Protein AF-A0A3D5B2L4-F1 (afdb_monomer_lite)

Structure (mmCIF, N/CA/C/O backbone):
data_AF-A0A3D5B2L4-F1
#
_entry.id   AF-A0A3D5B2L4-F1
#
loop_
_atom_site.group_PDB
_atom_site.id
_atom_site.type_symbol
_atom_site.label_atom_id
_atom_site.label_alt_id
_atom_site.label_comp_id
_atom_site.label_asym_id
_atom_site.label_entity_id
_atom_site.label_seq_id
_atom_site.pdbx_PDB_ins_code
_atom_site.Cartn_x
_atom_site.Cartn_y
_atom_site.Cartn_z
_atom_site.occupancy
_atom_site.B_iso_or_equiv
_atom_site.auth_seq_id
_atom_site.auth_comp_id
_atom_site.auth_asym_id
_atom_site.auth_atom_id
_atom_site.pdbx_PDB_model_num
ATOM 1 N N . MET A 1 1 ? -4.707 -8.584 20.932 1.00 66.00 1 MET A N 1
ATOM 2 C CA . MET A 1 1 ? -4.959 -8.966 19.525 1.00 66.00 1 MET A CA 1
ATOM 3 C C . MET A 1 1 ? -5.331 -7.777 18.643 1.00 66.00 1 MET A C 1
ATOM 5 O O . MET A 1 1 ? -4.579 -7.476 17.730 1.00 66.00 1 MET A O 1
ATOM 9 N N . GLU A 1 2 ? -6.414 -7.042 18.910 1.00 70.06 2 GLU A N 1
ATOM 10 C CA . GLU A 1 2 ? -6.877 -5.957 18.013 1.00 70.06 2 GLU A CA 1
ATOM 11 C C . GLU A 1 2 ? -5.875 -4.790 17.866 1.00 70.06 2 GLU A C 1
ATOM 13 O O . GLU A 1 2 ? -5.657 -4.264 16.778 1.00 70.06 2 GLU A O 1
ATOM 18 N N . ASN A 1 3 ? -5.164 -4.458 18.949 1.00 81.31 3 ASN A N 1
ATOM 19 C CA . ASN A 1 3 ? -4.114 -3.430 18.955 1.00 81.31 3 ASN A CA 1
ATOM 20 C C . ASN A 1 3 ? -2.849 -3.845 18.171 1.00 81.31 3 ASN A C 1
ATOM 22 O O . ASN A 1 3 ? -2.101 -2.996 17.699 1.00 81.31 3 ASN A O 1
ATOM 26 N N . GLU A 1 4 ? -2.594 -5.148 18.047 1.00 91.38 4 GLU A N 1
ATOM 27 C CA . GLU A 1 4 ? -1.466 -5.696 17.284 1.00 91.38 4 GLU A CA 1
ATOM 28 C C . GLU A 1 4 ? -1.803 -5.763 15.794 1.00 91.38 4 GLU A C 1
ATOM 30 O O . GLU A 1 4 ? -0.997 -5.361 14.957 1.00 91.38 4 GLU A O 1
ATOM 35 N N . LYS A 1 5 ? -3.049 -6.136 15.475 1.00 91.88 5 LYS A N 1
ATOM 36 C CA . LYS A 1 5 ? -3.602 -6.045 14.122 1.00 91.88 5 LYS A CA 1
ATOM 37 C C . LYS A 1 5 ? -3.514 -4.619 13.572 1.00 91.88 5 LYS A C 1
ATOM 39 O O . LYS A 1 5 ? -3.014 -4.432 12.468 1.00 91.88 5 LYS A O 1
ATOM 44 N N . LEU A 1 6 ? -3.918 -3.615 14.356 1.00 93.00 6 LEU A N 1
ATOM 45 C CA . LEU A 1 6 ? -3.820 -2.208 13.954 1.00 93.00 6 LEU A CA 1
ATOM 46 C C . LEU A 1 6 ? -2.371 -1.796 13.640 1.00 93.00 6 LEU A C 1
ATOM 48 O O . LEU A 1 6 ? -2.120 -1.201 12.596 1.00 93.00 6 LEU A O 1
ATOM 52 N N . LYS A 1 7 ? -1.410 -2.170 14.497 1.00 93.94 7 LYS A N 1
ATOM 53 C CA . LYS A 1 7 ? 0.020 -1.897 14.265 1.00 93.94 7 LYS A CA 1
ATOM 54 C C . LYS A 1 7 ? 0.543 -2.563 12.992 1.00 93.94 7 LYS A C 1
ATOM 56 O O . LYS A 1 7 ? 1.360 -1.973 12.289 1.00 93.94 7 LYS A O 1
ATOM 61 N N . ASN A 1 8 ? 0.104 -3.785 12.701 1.00 95.81 8 ASN A N 1
ATOM 62 C CA . ASN A 1 8 ? 0.516 -4.498 11.494 1.00 95.81 8 ASN A CA 1
ATOM 63 C C . ASN A 1 8 ? -0.050 -3.833 10.234 1.00 95.81 8 ASN A C 1
ATOM 65 O O . ASN A 1 8 ? 0.709 -3.589 9.301 1.00 95.81 8 ASN A O 1
ATOM 69 N N . LEU A 1 9 ? -1.324 -3.433 10.255 1.00 95.56 9 LEU A N 1
ATOM 70 C CA . LEU A 1 9 ? -1.947 -2.693 9.155 1.00 95.56 9 LEU A CA 1
ATOM 71 C C . LEU A 1 9 ? -1.278 -1.329 8.921 1.00 95.56 9 LEU A C 1
ATOM 73 O O . LEU A 1 9 ? -1.080 -0.920 7.781 1.00 95.56 9 LEU A O 1
ATOM 77 N N . GLU A 1 10 ? -0.879 -0.620 9.981 1.00 94.88 10 GLU A N 1
ATOM 78 C CA . GLU A 1 10 ? -0.146 0.647 9.854 1.00 94.88 10 GLU A CA 1
ATOM 79 C C . GLU A 1 10 ? 1.244 0.455 9.224 1.00 94.88 10 GLU A C 1
ATOM 81 O O . GLU A 1 10 ? 1.648 1.254 8.376 1.00 94.88 10 GLU A O 1
ATOM 86 N N . LYS A 1 11 ? 1.956 -0.625 9.578 1.00 96.62 11 LYS A N 1
ATOM 87 C CA . LYS A 1 11 ? 3.230 -0.995 8.935 1.00 96.62 11 LYS A CA 1
ATOM 88 C C . LYS A 1 11 ? 3.039 -1.357 7.464 1.00 96.62 11 LYS A C 1
ATOM 90 O O . LYS A 1 11 ? 3.814 -0.923 6.618 1.00 96.62 11 LYS A O 1
ATOM 95 N N . GLU A 1 12 ? 2.015 -2.140 7.157 1.00 95.69 12 GLU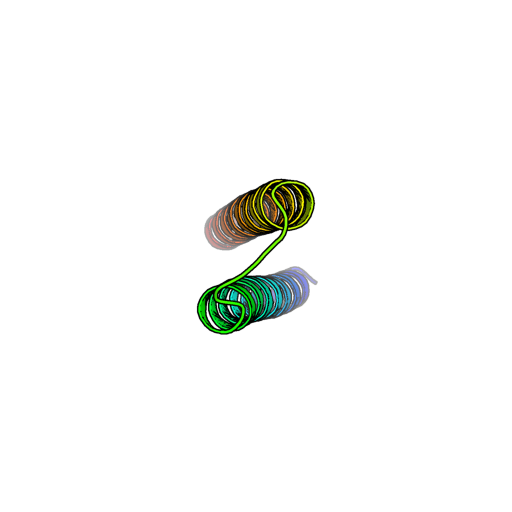 A N 1
ATOM 96 C CA . GLU A 1 12 ? 1.679 -2.549 5.794 1.00 95.69 12 GLU A CA 1
ATOM 97 C C . GLU A 1 12 ? 1.329 -1.338 4.916 1.00 95.69 12 GLU A C 1
ATOM 99 O O . GLU A 1 12 ? 1.853 -1.190 3.810 1.00 95.69 12 GLU A O 1
ATOM 104 N N . LEU A 1 13 ? 0.547 -0.397 5.454 1.00 95.88 13 LEU A N 1
ATOM 105 C CA . LEU A 1 13 ? 0.228 0.867 4.797 1.00 95.88 13 LEU A CA 1
ATOM 106 C C . LEU A 1 13 ? 1.484 1.693 4.475 1.00 95.88 13 LEU A C 1
ATOM 108 O O . LEU A 1 13 ? 1.584 2.267 3.387 1.00 95.88 13 LEU A O 1
ATOM 112 N N . ASP A 1 14 ? 2.435 1.773 5.409 1.00 96.25 14 ASP A N 1
ATOM 113 C CA . ASP A 1 14 ? 3.714 2.458 5.193 1.00 96.25 14 ASP A CA 1
ATOM 114 C C . ASP A 1 14 ? 4.543 1.780 4.089 1.00 96.25 14 ASP A C 1
ATOM 116 O O . ASP A 1 14 ? 5.053 2.453 3.189 1.00 96.25 14 ASP A O 1
ATOM 120 N N . LEU A 1 15 ? 4.604 0.445 4.088 1.00 96.69 15 LEU A N 1
ATOM 121 C CA . LEU A 1 15 ? 5.300 -0.328 3.057 1.00 96.69 15 LEU A CA 1
ATOM 122 C C . LEU A 1 15 ? 4.712 -0.090 1.661 1.00 96.69 15 LEU A C 1
ATOM 124 O O . LEU A 1 15 ? 5.465 0.152 0.715 1.00 96.69 15 LEU A O 1
ATOM 128 N N . TYR A 1 16 ? 3.385 -0.108 1.518 1.00 96.56 16 TYR A N 1
ATOM 129 C CA . TYR A 1 16 ? 2.734 0.143 0.229 1.00 96.56 16 TYR A CA 1
ATOM 130 C C . TYR A 1 16 ? 2.962 1.564 -0.274 1.00 96.56 16 TYR A C 1
ATOM 132 O O . TYR A 1 16 ? 3.249 1.758 -1.454 1.00 96.56 16 TYR A O 1
ATOM 140 N N . ARG A 1 17 ? 2.935 2.562 0.615 1.00 94.44 17 ARG A N 1
ATOM 141 C CA . ARG A 1 17 ? 3.252 3.953 0.256 1.00 94.44 17 ARG A CA 1
ATOM 142 C C . ARG A 1 17 ? 4.696 4.122 -0.205 1.00 94.44 17 ARG A C 1
ATOM 144 O O . ARG A 1 17 ? 4.940 4.807 -1.200 1.00 94.44 17 ARG A O 1
ATOM 151 N N . LYS A 1 18 ? 5.648 3.491 0.488 1.00 95.62 18 LYS A N 1
ATOM 152 C CA . LYS A 1 18 ? 7.067 3.510 0.103 1.00 95.62 18 LYS A CA 1
ATOM 153 C C . LYS A 1 18 ? 7.279 2.872 -1.264 1.00 95.62 18 LYS A C 1
ATOM 155 O O . LYS A 1 18 ? 7.932 3.480 -2.105 1.00 95.62 18 LYS A O 1
ATOM 160 N N . LYS A 1 19 ? 6.671 1.708 -1.517 1.00 94.19 19 LYS A N 1
ATOM 161 C CA . LYS A 1 19 ? 6.739 1.053 -2.830 1.00 94.19 19 LYS A CA 1
ATOM 162 C C . LYS A 1 19 ? 6.119 1.899 -3.940 1.00 94.19 19 LYS A C 1
ATOM 164 O O . LYS A 1 19 ? 6.749 2.058 -4.978 1.00 94.19 19 LYS A O 1
ATOM 169 N N . LEU A 1 20 ? 4.945 2.494 -3.708 1.00 93.31 20 LEU A N 1
ATOM 170 C CA . LEU A 1 20 ? 4.307 3.401 -4.670 1.00 93.31 20 LEU A CA 1
ATOM 171 C C . LEU A 1 20 ? 5.227 4.573 -5.036 1.00 93.31 20 LEU A C 1
ATOM 173 O O . LEU A 1 20 ? 5.441 4.863 -6.210 1.00 93.31 20 LEU A O 1
ATOM 177 N N . THR A 1 21 ? 5.819 5.199 -4.019 1.00 92.88 21 THR A N 1
ATOM 178 C CA . THR A 1 21 ? 6.748 6.320 -4.198 1.00 92.88 21 THR A CA 1
ATOM 179 C C . THR A 1 21 ? 8.005 5.891 -4.956 1.00 92.88 21 THR A C 1
ATOM 181 O O . THR A 1 21 ? 8.486 6.630 -5.811 1.00 92.88 21 THR A O 1
ATOM 184 N N . GLN A 1 22 ? 8.546 4.707 -4.655 1.00 91.25 22 GLN A N 1
ATOM 185 C CA . GLN A 1 22 ? 9.734 4.188 -5.329 1.00 91.25 22 GLN A CA 1
ATOM 186 C C . GLN A 1 22 ? 9.458 3.918 -6.810 1.00 91.25 22 GLN A C 1
ATOM 188 O O . GLN A 1 22 ? 10.199 4.411 -7.648 1.00 91.25 22 GLN A O 1
ATOM 193 N N . MET A 1 23 ? 8.350 3.249 -7.140 1.00 89.00 23 MET A N 1
ATOM 194 C CA . MET A 1 23 ? 7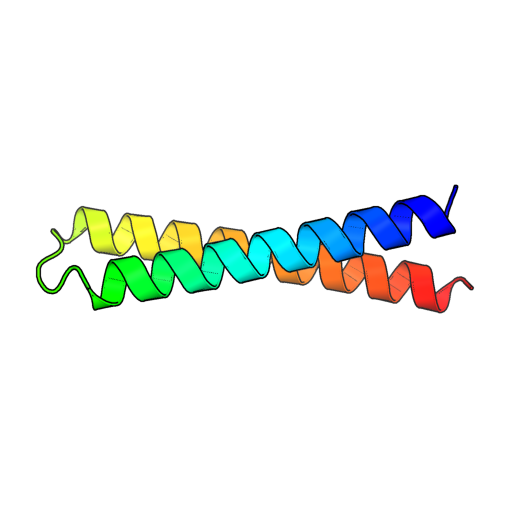.979 2.979 -8.535 1.00 89.00 23 MET A CA 1
ATOM 195 C C . MET A 1 23 ? 7.786 4.271 -9.342 1.00 89.00 23 MET A C 1
ATOM 197 O O . MET A 1 23 ? 8.227 4.358 -10.483 1.00 89.00 23 MET A O 1
ATOM 201 N N . GLN A 1 24 ? 7.187 5.307 -8.745 1.00 86.00 24 GLN A N 1
ATOM 202 C CA . GLN A 1 24 ? 7.047 6.618 -9.391 1.00 86.00 24 GLN A CA 1
ATOM 203 C C . GLN A 1 24 ? 8.400 7.303 -9.634 1.00 86.00 24 GLN A C 1
ATOM 205 O O . GLN A 1 24 ? 8.592 7.941 -10.671 1.00 86.00 24 GLN A O 1
ATOM 210 N N . LYS A 1 25 ? 9.348 7.171 -8.697 1.00 87.69 25 LYS A N 1
ATOM 211 C CA . LYS A 1 25 ? 10.716 7.679 -8.863 1.00 87.69 25 LYS A CA 1
ATOM 212 C C . LYS A 1 25 ? 11.463 6.930 -9.957 1.00 87.69 25 LYS A C 1
ATOM 214 O O . LYS A 1 25 ? 12.018 7.584 -10.838 1.00 87.69 25 LYS A O 1
ATOM 219 N N . ASP A 1 26 ? 11.435 5.601 -9.919 1.00 84.69 26 ASP A N 1
ATOM 220 C CA . ASP A 1 26 ? 12.096 4.741 -10.903 1.00 84.69 26 ASP A CA 1
ATOM 221 C C . ASP A 1 26 ? 11.576 5.056 -12.310 1.00 84.69 26 ASP A C 1
ATOM 223 O O . ASP A 1 26 ? 12.367 5.260 -13.227 1.00 84.69 26 ASP A O 1
ATOM 227 N N . TRP A 1 27 ? 10.260 5.247 -12.439 1.00 79.88 27 TRP A N 1
ATOM 228 C CA . TRP A 1 27 ? 9.622 5.687 -13.676 1.00 79.88 27 TRP A CA 1
ATOM 229 C C . TRP A 1 27 ? 10.108 7.049 -14.167 1.00 79.88 27 TRP A C 1
ATOM 231 O O . TRP A 1 27 ? 10.491 7.207 -15.325 1.00 79.88 27 TRP A O 1
ATOM 241 N N . SER A 1 28 ? 10.122 8.049 -13.280 1.00 79.19 28 SER A N 1
ATOM 242 C CA . SER A 1 28 ? 10.587 9.392 -13.638 1.00 79.19 28 SER A CA 1
ATOM 243 C C . SER A 1 28 ? 12.064 9.420 -14.053 1.00 79.19 28 SER A C 1
ATOM 245 O O . SER A 1 28 ? 12.460 10.273 -14.851 1.00 79.19 28 SER A O 1
ATOM 247 N N . ALA A 1 29 ? 12.866 8.486 -13.528 1.00 78.69 29 ALA A N 1
ATOM 248 C CA . ALA A 1 29 ? 14.274 8.320 -13.864 1.00 78.69 29 ALA A CA 1
ATOM 249 C C . ALA A 1 29 ? 14.462 7.578 -15.199 1.00 78.69 29 ALA A C 1
ATOM 251 O O . ALA A 1 29 ? 15.362 7.918 -15.969 1.00 78.69 29 ALA A O 1
ATOM 252 N N . SER A 1 30 ? 13.590 6.619 -15.523 1.00 71.50 30 SER A N 1
ATOM 253 C CA . SER A 1 30 ? 13.576 5.917 -16.807 1.00 71.50 30 SER A CA 1
ATOM 254 C C . SER A 1 30 ? 12.867 6.741 -17.894 1.00 71.50 30 SER A C 1
ATOM 256 O O . SER A 1 30 ? 11.777 6.392 -18.342 1.00 71.50 30 SER A O 1
ATOM 258 N N . ARG A 1 31 ? 13.473 7.849 -18.354 1.0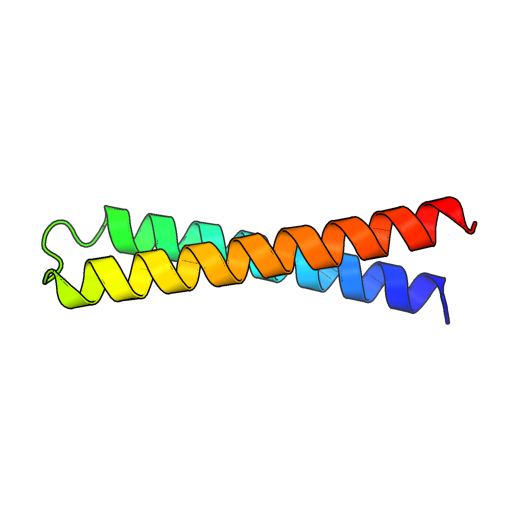0 58.22 31 ARG A N 1
ATOM 259 C CA . ARG A 1 31 ? 12.977 8.666 -19.491 1.00 58.22 31 ARG A CA 1
ATOM 260 C C . ARG A 1 31 ? 13.110 7.955 -20.858 1.00 58.22 31 ARG A C 1
ATOM 262 O O . ARG A 1 31 ? 13.740 8.478 -21.773 1.00 58.22 31 ARG A O 1
ATOM 269 N N . GLY A 1 32 ? 12.537 6.762 -21.000 1.00 63.03 32 GLY A N 1
ATOM 270 C CA . GLY A 1 32 ? 12.615 5.964 -22.230 1.00 63.03 32 GLY A CA 1
ATOM 271 C C . GLY A 1 32 ? 12.037 4.554 -22.112 1.00 63.03 32 GLY A C 1
ATOM 272 O O . GLY A 1 32 ? 12.627 3.615 -22.643 1.00 63.03 32 GLY A O 1
ATOM 273 N N . GLY A 1 33 ? 10.935 4.386 -21.376 1.00 63.12 33 GLY A N 1
ATOM 274 C CA . GLY A 1 33 ? 10.245 3.101 -21.261 1.00 63.12 33 GLY A CA 1
ATOM 275 C C . GLY A 1 33 ? 9.651 2.637 -22.594 1.00 63.12 33 GLY A C 1
ATOM 276 O O . GLY A 1 33 ? 9.179 3.435 -23.403 1.00 63.12 33 GLY A O 1
ATOM 277 N N . SER A 1 34 ? 9.697 1.329 -22.850 1.00 71.31 34 SER A N 1
ATOM 278 C CA . SER A 1 34 ? 8.868 0.723 -23.896 1.00 71.31 34 SER A CA 1
ATOM 279 C C . SER A 1 34 ? 7.401 0.806 -23.478 1.00 71.31 34 SER A C 1
ATOM 281 O O . SER A 1 34 ? 7.130 0.515 -22.321 1.00 71.31 34 SER A O 1
ATOM 283 N N . ARG A 1 35 ? 6.463 1.022 -24.409 1.00 73.38 35 ARG A N 1
ATOM 284 C CA . ARG A 1 35 ? 5.006 1.053 -24.143 1.00 73.38 35 ARG A CA 1
ATOM 285 C C . ARG A 1 35 ? 4.492 -0.050 -23.197 1.00 73.38 35 ARG A C 1
ATOM 287 O O . ARG A 1 35 ? 3.643 0.210 -22.357 1.00 73.38 35 ARG A O 1
ATOM 294 N N . TYR A 1 36 ? 5.024 -1.268 -23.303 1.00 72.88 36 TYR A N 1
ATOM 295 C CA . TYR A 1 36 ? 4.666 -2.383 -22.415 1.00 72.88 36 TYR A CA 1
ATOM 296 C C . TYR A 1 36 ? 5.120 -2.194 -20.956 1.00 72.88 36 TYR A C 1
ATOM 298 O O . TYR A 1 36 ? 4.461 -2.662 -20.034 1.00 72.88 36 TYR A O 1
ATOM 306 N N . GLY A 1 37 ? 6.249 -1.520 -20.741 1.00 78.50 37 GLY A N 1
ATOM 307 C CA . GLY A 1 37 ? 6.749 -1.149 -19.417 1.00 78.50 37 GLY A CA 1
ATOM 308 C C . GLY A 1 37 ? 5.871 -0.091 -18.753 1.00 78.50 37 GLY A C 1
ATOM 309 O O . GLY A 1 37 ? 5.605 -0.194 -17.558 1.00 78.50 37 GLY A O 1
ATOM 310 N N . ASP A 1 38 ? 5.364 0.859 -19.538 1.00 81.25 38 ASP A N 1
ATOM 311 C CA . ASP A 1 38 ? 4.440 1.908 -19.098 1.00 81.25 38 ASP A CA 1
ATOM 312 C C . ASP A 1 38 ? 3.117 1.284 -18.635 1.00 81.25 38 ASP A C 1
ATOM 314 O O . ASP A 1 38 ? 2.692 1.496 -17.501 1.00 81.25 38 ASP A O 1
ATOM 318 N N . GLU A 1 39 ? 2.515 0.430 -19.471 1.00 84.56 39 GLU A N 1
ATOM 319 C CA . GLU A 1 39 ? 1.264 -0.277 -19.157 1.00 84.56 39 GLU A CA 1
ATOM 320 C C . GLU A 1 39 ? 1.417 -1.170 -17.911 1.00 84.56 39 GLU A C 1
ATOM 322 O O . GLU A 1 39 ? 0.538 -1.216 -17.043 1.00 84.56 39 GLU A O 1
ATOM 327 N N . TYR A 1 40 ? 2.560 -1.852 -17.773 1.00 85.81 40 TYR A N 1
ATOM 328 C CA . TYR A 1 40 ? 2.847 -2.676 -16.601 1.00 85.81 40 TYR A CA 1
ATOM 329 C C . TYR A 1 40 ? 2.992 -1.839 -15.325 1.00 85.81 40 TYR A C 1
ATOM 331 O O . TYR A 1 40 ? 2.447 -2.201 -14.279 1.00 85.81 40 TYR A O 1
ATOM 339 N N . LEU A 1 41 ? 3.692 -0.707 -15.400 1.00 86.12 41 LEU A N 1
ATOM 340 C CA . LEU A 1 41 ? 3.836 0.202 -14.273 1.00 86.12 41 LEU A CA 1
ATOM 341 C C . LEU A 1 41 ? 2.490 0.803 -13.856 1.00 86.12 41 LEU A C 1
ATOM 343 O O . LEU A 1 41 ? 2.189 0.841 -12.663 1.00 86.12 41 LEU A O 1
ATOM 347 N N . GLU A 1 42 ? 1.677 1.262 -14.807 1.00 88.44 42 GLU A N 1
ATOM 348 C CA . GLU A 1 42 ? 0.343 1.800 -14.526 1.00 88.44 42 GLU A CA 1
ATOM 349 C C . GLU A 1 42 ? -0.525 0.769 -13.799 1.00 88.44 42 GLU A C 1
ATOM 351 O O . GLU A 1 42 ? -1.161 1.083 -12.786 1.00 88.44 42 GLU A O 1
ATOM 356 N N . MET A 1 43 ? -0.486 -0.488 -14.251 1.00 91.88 43 MET A N 1
ATOM 357 C CA . MET A 1 43 ? -1.164 -1.593 -13.578 1.00 91.88 43 MET A CA 1
ATOM 358 C C . MET A 1 43 ? -0.637 -1.792 -12.150 1.00 91.88 43 MET A C 1
ATOM 360 O O . MET A 1 43 ? -1.433 -1.915 -11.217 1.00 91.88 43 MET A O 1
ATOM 364 N N . GLN A 1 44 ? 0.684 -1.789 -11.946 1.00 91.31 44 GLN A N 1
ATOM 365 C CA . GLN A 1 44 ? 1.266 -1.922 -10.609 1.00 91.31 44 GLN A CA 1
ATOM 366 C C . GLN A 1 44 ? 0.858 -0.768 -9.688 1.00 91.31 44 GLN A C 1
ATOM 368 O O . GLN A 1 44 ? 0.444 -1.010 -8.553 1.00 91.31 44 GLN A O 1
ATOM 373 N N . ILE A 1 45 ? 0.915 0.477 -10.165 1.00 91.88 45 ILE A N 1
ATOM 374 C CA . ILE A 1 45 ? 0.479 1.658 -9.409 1.00 91.88 45 ILE A CA 1
ATOM 375 C C . ILE A 1 45 ? -0.977 1.494 -8.973 1.00 91.88 45 ILE A C 1
ATOM 377 O O . ILE A 1 45 ? -1.276 1.697 -7.794 1.00 91.88 45 ILE A O 1
ATOM 381 N N . LYS A 1 46 ? -1.860 1.073 -9.885 1.00 94.25 46 LYS A N 1
ATOM 382 C CA . LYS A 1 46 ? -3.276 0.846 -9.584 1.00 94.25 46 LYS A CA 1
ATOM 383 C C . LYS A 1 46 ? -3.470 -0.214 -8.497 1.00 94.25 46 LYS A C 1
ATOM 385 O O . LYS A 1 46 ? -4.180 0.036 -7.529 1.00 94.25 46 LYS A O 1
ATOM 390 N N . VAL A 1 47 ? -2.770 -1.347 -8.590 1.00 95.75 47 VAL A N 1
ATOM 391 C CA . VAL A 1 47 ? -2.828 -2.405 -7.566 1.00 95.75 47 VAL A CA 1
ATOM 392 C C . VAL A 1 47 ? -2.410 -1.868 -6.194 1.00 95.75 47 VAL A C 1
ATOM 394 O O . VAL A 1 47 ? -3.126 -2.061 -5.214 1.00 95.75 47 VAL A O 1
ATOM 397 N N . TYR A 1 48 ? -1.294 -1.141 -6.099 1.00 94.75 48 TYR A N 1
ATOM 398 C CA . TYR A 1 48 ? -0.859 -0.575 -4.816 1.00 94.75 48 TYR A CA 1
ATOM 399 C C . TYR A 1 48 ? -1.819 0.497 -4.283 1.00 94.75 48 TYR A C 1
ATOM 401 O O . TYR A 1 48 ? -1.995 0.599 -3.067 1.00 94.75 48 TYR A O 1
ATOM 409 N N . GLN A 1 49 ? -2.459 1.281 -5.153 1.00 94.62 49 GLN A N 1
ATOM 410 C CA . GLN A 1 49 ? -3.505 2.222 -4.746 1.00 94.62 49 GL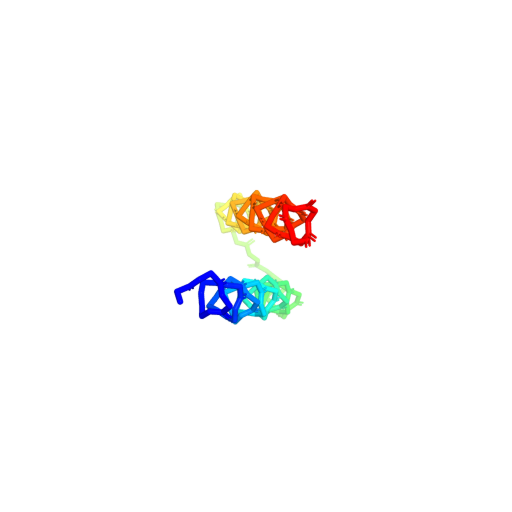N A CA 1
ATOM 411 C C . GLN A 1 49 ? -4.708 1.491 -4.140 1.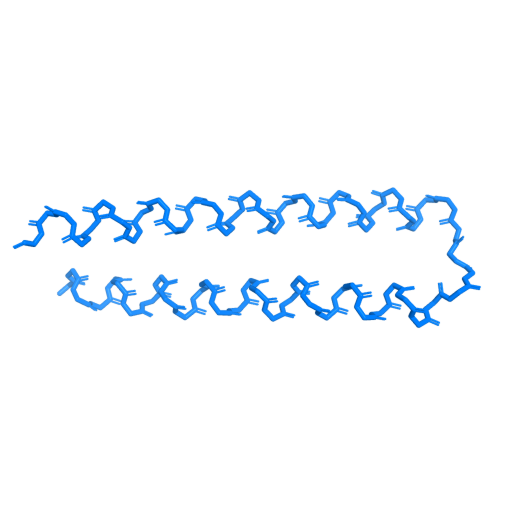00 94.62 49 GLN A C 1
ATOM 413 O O . GLN A 1 49 ? -5.149 1.867 -3.051 1.00 94.62 49 GLN A O 1
ATOM 418 N N . ASP A 1 50 ? -5.180 0.422 -4.782 1.00 96.88 50 ASP A N 1
ATOM 419 C CA . ASP A 1 50 ? -6.302 -0.387 -4.296 1.00 96.88 50 ASP A CA 1
ATOM 420 C C . ASP A 1 50 ? -5.978 -1.035 -2.939 1.00 96.88 50 ASP A C 1
ATOM 422 O O . ASP A 1 50 ? -6.777 -0.963 -1.999 1.00 96.88 50 ASP A O 1
ATOM 426 N N . MET A 1 51 ? -4.763 -1.573 -2.779 1.00 96.12 51 MET A N 1
ATOM 427 C CA . MET A 1 51 ? -4.291 -2.126 -1.503 1.00 96.12 51 MET A CA 1
ATOM 428 C C . MET A 1 51 ? -4.249 -1.063 -0.396 1.00 96.12 51 MET A C 1
ATOM 430 O O . MET A 1 51 ? -4.731 -1.296 0.713 1.00 96.12 51 MET A O 1
ATOM 434 N N . ILE A 1 52 ? -3.735 0.137 -0.692 1.00 96.69 52 ILE A N 1
ATOM 435 C CA . ILE A 1 52 ? -3.715 1.267 0.253 1.00 96.69 52 ILE A CA 1
ATOM 436 C C . ILE A 1 52 ? -5.136 1.655 0.679 1.00 96.69 52 ILE A C 1
ATOM 438 O O . ILE A 1 52 ? -5.361 1.941 1.857 1.00 96.69 52 ILE A O 1
ATOM 442 N N . ILE A 1 53 ? -6.089 1.698 -0.256 1.00 97.38 53 ILE A N 1
ATOM 443 C CA . ILE A 1 53 ? -7.492 2.022 0.036 1.00 97.38 53 ILE A CA 1
ATOM 444 C C . ILE A 1 53 ? -8.099 0.959 0.955 1.00 97.38 53 ILE A C 1
ATOM 446 O O . ILE A 1 53 ? -8.705 1.315 1.969 1.00 97.38 53 ILE A O 1
ATOM 450 N N . SER A 1 54 ? -7.887 -0.322 0.648 1.00 97.00 54 SER A N 1
ATOM 451 C CA . SER A 1 54 ? -8.385 -1.441 1.453 1.00 97.00 54 SER A CA 1
ATOM 452 C C . SER A 1 54 ? -7.856 -1.390 2.889 1.00 97.00 54 SER A C 1
ATOM 454 O O . SER A 1 54 ? -8.640 -1.364 3.839 1.00 97.00 54 SER A O 1
ATOM 456 N N . VAL A 1 55 ? -6.535 -1.261 3.059 1.00 96.31 55 VAL A N 1
ATOM 457 C CA . VAL A 1 55 ? -5.897 -1.193 4.385 1.00 96.31 55 VAL A CA 1
ATOM 458 C C . VAL A 1 55 ? -6.369 0.035 5.168 1.00 96.31 55 VAL A C 1
ATOM 460 O O . VAL A 1 55 ? -6.665 -0.061 6.358 1.00 96.31 55 VAL A O 1
ATOM 463 N N . LYS A 1 56 ? -6.512 1.200 4.520 1.00 96.56 56 LYS A N 1
ATOM 464 C CA . LYS A 1 56 ? -7.063 2.401 5.174 1.00 96.56 56 LYS A CA 1
ATOM 465 C C . LYS A 1 56 ? -8.494 2.192 5.660 1.00 96.56 56 LYS A C 1
ATOM 467 O O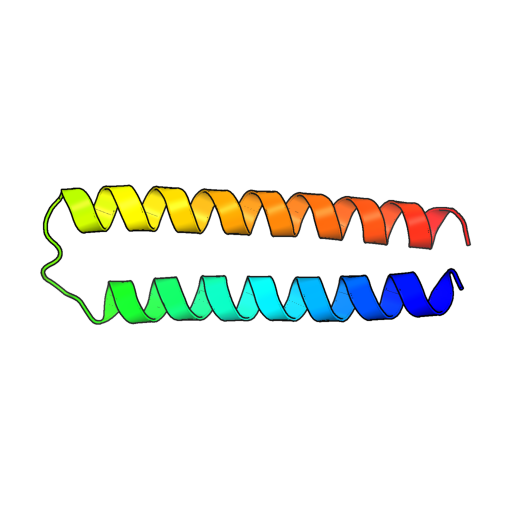 . LYS A 1 56 ? -8.822 2.653 6.753 1.00 96.56 56 LYS A O 1
ATOM 472 N N . LYS A 1 57 ? -9.336 1.535 4.858 1.00 96.56 57 LYS A N 1
ATOM 473 C CA . LYS A 1 57 ? -10.722 1.237 5.230 1.00 96.56 57 LYS A CA 1
ATOM 474 C C . LYS A 1 57 ? -10.765 0.314 6.445 1.00 96.56 57 LYS A C 1
ATOM 476 O O . LYS A 1 57 ? -11.477 0.609 7.398 1.00 96.56 57 LYS A O 1
ATOM 481 N N . GLU A 1 58 ? -9.943 -0.730 6.456 1.00 95.19 58 GLU A N 1
ATOM 482 C CA . GLU A 1 58 ? -9.864 -1.653 7.589 1.00 95.19 58 GLU A CA 1
ATOM 483 C C . GLU A 1 58 ? -9.357 -0.965 8.867 1.00 95.19 58 GLU A C 1
ATOM 485 O O . GLU A 1 58 ? -9.953 -1.117 9.933 1.00 95.19 58 GLU A O 1
ATOM 490 N N . ILE A 1 59 ? -8.309 -0.138 8.766 1.00 94.88 59 ILE A N 1
ATOM 491 C CA . ILE A 1 59 ? -7.823 0.686 9.886 1.00 94.88 59 ILE A CA 1
ATOM 492 C C . ILE A 1 59 ? -8.939 1.590 10.419 1.00 94.88 59 ILE A C 1
ATOM 494 O O . ILE A 1 59 ? -9.109 1.709 11.634 1.00 94.88 59 ILE A O 1
ATOM 498 N N . PHE A 1 60 ? -9.693 2.240 9.530 1.00 94.88 60 PHE A N 1
ATOM 499 C CA . PHE A 1 60 ? -10.799 3.113 9.911 1.00 94.88 60 PHE A CA 1
ATOM 500 C C . PHE A 1 60 ? -11.893 2.345 10.661 1.00 94.88 60 PHE A C 1
ATOM 502 O O . PHE A 1 60 ? -12.322 2.783 11.728 1.00 94.88 60 PHE A O 1
ATOM 509 N N . GLU A 1 61 ? -12.303 1.182 10.155 1.00 93.62 61 GLU A N 1
ATOM 510 C CA . GLU A 1 61 ? -13.305 0.332 10.801 1.00 93.62 61 GLU A CA 1
ATOM 511 C C . GLU A 1 61 ? -12.841 -0.168 12.175 1.00 93.62 61 GLU A C 1
ATOM 513 O O . GLU A 1 61 ? -13.611 -0.113 13.133 1.00 93.62 61 GLU A O 1
ATOM 518 N N . LEU A 1 62 ? -11.579 -0.591 12.306 1.00 91.69 62 LEU A N 1
ATOM 519 C CA . LEU A 1 62 ? -11.005 -1.015 13.589 1.00 91.69 62 LEU A CA 1
ATOM 520 C C . LEU A 1 62 ? -10.940 0.133 14.601 1.00 91.69 62 LEU A C 1
ATOM 522 O O . LEU A 1 62 ? -11.243 -0.062 15.774 1.00 91.69 62 LEU A O 1
ATOM 526 N N . ARG A 1 63 ? -10.580 1.343 14.160 1.00 89.44 63 ARG A N 1
ATOM 527 C CA . ARG A 1 63 ? -10.562 2.529 15.031 1.00 89.44 63 ARG A CA 1
ATOM 528 C C . ARG A 1 63 ? -11.957 2.938 15.493 1.00 89.44 63 ARG A C 1
ATOM 530 O O . ARG A 1 63 ? -12.070 3.506 16.568 1.00 89.44 63 ARG A O 1
ATOM 537 N N . ARG A 1 64 ? -12.992 2.659 14.698 1.00 90.94 64 ARG A N 1
ATOM 538 C CA . ARG A 1 64 ? -14.385 3.006 15.007 1.00 90.94 64 ARG A CA 1
ATOM 539 C C . ARG A 1 64 ? -15.086 1.991 15.922 1.00 90.94 64 ARG A C 1
ATOM 541 O O . ARG A 1 64 ? -16.114 2.318 16.501 1.00 90.94 64 ARG A O 1
ATOM 548 N N . LYS A 1 65 ? -14.566 0.761 16.003 1.00 79.94 65 LYS A N 1
ATOM 549 C CA . LYS A 1 65 ? -15.045 -0.302 16.908 1.00 79.94 65 LYS A CA 1
ATOM 550 C C . LYS A 1 65 ? -14.461 -0.209 18.325 1.00 79.94 65 LYS A C 1
ATOM 552 O O . LYS A 1 65 ? -14.948 -0.908 19.208 1.00 79.94 65 LYS A O 1
ATOM 557 N N . LYS A 1 66 ? -13.425 0.611 18.510 1.00 61.78 66 LYS A N 1
ATOM 558 C CA . LYS A 1 66 ? -12.837 0.965 19.806 1.00 61.78 66 LYS A CA 1
ATOM 559 C C . LYS A 1 66 ? -13.650 2.055 20.490 1.00 61.78 66 LYS A C 1
ATOM 561 O O . LYS A 1 66 ? -13.710 2.005 21.735 1.00 61.78 66 LYS A O 1
#

Secondary structure (DSSP, 8-state):
-HHHHHHHHHHHHHHHHHHHHHHHHHHHH-TT--HHHHHHHHHHHHHHHHHHHHHHHHHHHHHHH-

Radius of gyration: 15.25 Å; chains: 1; bounding box: 29×18×44 Å

pLDDT: mean 87.83, std 10.32, range [58.22, 97.38]

Sequence (66 aa):
MENEKLKNLEKELDLYRKKLTQMQKDWSASRGGSRYGDEYLEMQIKVYQDMIISVKKEIFELRRKK

Foldseek 3Di:
DLVVVLVVLVVVLVVLVVVLVVLVVVVVVCPDDDPVRVVVSVVVNVVSVVSNVVSVVVSVVSVVVD